Protein AF-Q7P3P1-F1 (afdb_monomer_lite)

Foldseek 3Di:
DPDVPPPPDDPQQWDDDPNDIDGPPVVPCDPPCPVVVVVVVVVLVVVQQVLQVVLCVVVVHDDDDLVVVLVVLVVVVDDADDDPPDDGDPSNVSNVSSVVSVVVVD

Secondary structure (DSSP, 8-state):
--SS---S---TT-EEETTEEE---GGGG--TTHHHHHHHHHHHHHHHHHHHHHHHHHHT-----HHHHHHHHHHTT-----STT----HHHHHHHHHHHHHHHH-

Organism: NCBI:txid209882

Sequence (106 aa):
MEKLLKLSEITTETIYIDGTKIEAYANKYSFVWKKSTLKYKERLEENILQLIDEFNKYFNKELDSIFDILSFLEELKIHKVYGRGKRESKEQLFLEKAQSYAERAK

Structure (mmCIF, N/CA/C/O backbone):
data_AF-Q7P3P1-F1
#
_entry.id   AF-Q7P3P1-F1
#
loop_
_atom_site.group_PDB
_atom_site.id
_atom_site.type_symbol
_atom_site.label_atom_id
_atom_site.label_alt_id
_atom_site.label_comp_id
_atom_site.label_asym_id
_atom_site.label_entity_id
_atom_site.label_seq_id
_atom_site.pdbx_PDB_ins_code
_atom_site.Cartn_x
_atom_site.Cartn_y
_atom_site.Cartn_z
_atom_site.occupancy
_atom_site.B_iso_or_equiv
_atom_site.auth_seq_id
_atom_site.auth_comp_id
_atom_site.auth_asym_id
_atom_site.auth_atom_id
_atom_site.pdbx_PDB_model_num
ATOM 1 N N . MET A 1 1 ? -1.155 -22.764 -55.517 1.00 43.22 1 MET A N 1
ATOM 2 C CA . MET A 1 1 ? -0.470 -23.469 -54.416 1.00 43.22 1 MET A CA 1
ATOM 3 C C . MET A 1 1 ? 0.883 -23.960 -54.899 1.00 43.22 1 MET A C 1
ATOM 5 O O . MET A 1 1 ? 1.071 -25.151 -55.022 1.00 43.22 1 MET A O 1
ATOM 9 N N . GLU A 1 2 ? 1.793 -23.050 -55.236 1.00 43.97 2 GLU A N 1
ATOM 10 C CA . GLU A 1 2 ? 3.238 -23.306 -55.307 1.00 43.97 2 GLU A CA 1
ATOM 11 C C . GLU A 1 2 ? 3.892 -21.986 -55.715 1.00 43.97 2 GLU A C 1
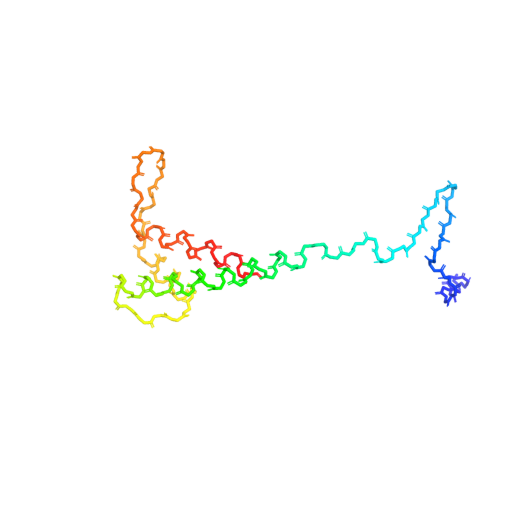ATOM 13 O O . GLU A 1 2 ? 3.387 -21.304 -56.599 1.00 43.97 2 GLU A O 1
ATOM 18 N N . LYS A 1 3 ? 4.982 -21.615 -55.043 1.00 43.03 3 LYS A N 1
ATOM 19 C CA . LYS A 1 3 ? 5.703 -20.323 -55.101 1.00 43.03 3 LYS A CA 1
ATOM 20 C C . LYS A 1 3 ? 5.284 -19.215 -54.125 1.00 43.03 3 LYS A C 1
ATOM 22 O O . LYS A 1 3 ? 5.751 -18.095 -54.269 1.00 43.03 3 LYS A O 1
ATOM 27 N N . LEU A 1 4 ? 4.563 -19.543 -53.050 1.00 40.91 4 LEU A N 1
ATOM 28 C CA . LEU A 1 4 ? 4.588 -18.749 -51.800 1.00 40.91 4 LEU A CA 1
ATOM 29 C C . LEU A 1 4 ? 5.422 -19.430 -50.694 1.00 40.91 4 LEU A C 1
ATOM 31 O O . LEU A 1 4 ? 5.242 -19.165 -49.514 1.00 40.91 4 LEU A O 1
ATOM 35 N N . LEU A 1 5 ? 6.345 -20.318 -51.081 1.00 38.31 5 LEU A N 1
ATOM 36 C CA . LEU A 1 5 ? 7.258 -21.051 -50.187 1.00 38.31 5 LEU A CA 1
ATOM 37 C C . LEU A 1 5 ? 8.735 -20.721 -50.472 1.00 38.31 5 LEU A C 1
ATOM 39 O O . LEU A 1 5 ? 9.613 -21.559 -50.319 1.00 38.31 5 LEU A O 1
ATOM 43 N N . LYS A 1 6 ? 9.018 -19.490 -50.909 1.00 42.72 6 LYS A N 1
ATOM 44 C CA . LYS A 1 6 ? 10.384 -18.943 -51.024 1.00 42.72 6 LYS A CA 1
ATOM 45 C C . LYS A 1 6 ? 10.588 -17.775 -50.050 1.00 42.72 6 LYS A C 1
ATOM 47 O O . LYS A 1 6 ? 11.207 -16.770 -50.362 1.00 42.72 6 LYS A O 1
ATOM 52 N N . LEU A 1 7 ? 9.996 -17.908 -48.865 1.00 43.88 7 LEU A N 1
ATOM 53 C CA . LEU A 1 7 ? 10.011 -16.934 -47.769 1.00 43.88 7 LEU A CA 1
ATOM 54 C C . LEU A 1 7 ? 11.170 -17.213 -46.793 1.00 43.88 7 LEU A C 1
ATOM 56 O O . LEU A 1 7 ? 11.024 -17.052 -45.588 1.00 43.88 7 LEU A O 1
ATOM 60 N N . SER A 1 8 ? 12.312 -17.679 -47.309 1.00 46.03 8 SER A N 1
ATOM 61 C CA . SER A 1 8 ? 13.476 -18.061 -46.498 1.00 46.03 8 SER A CA 1
ATOM 62 C C . SER A 1 8 ? 14.718 -17.194 -46.710 1.00 46.03 8 SER A C 1
ATOM 64 O O . SER A 1 8 ? 15.731 -17.478 -46.088 1.00 46.03 8 SER A O 1
ATOM 66 N N . GLU A 1 9 ? 14.679 -16.150 -47.548 1.00 48.56 9 GLU A N 1
ATOM 67 C CA . GLU A 1 9 ? 15.871 -15.321 -47.834 1.00 48.56 9 GLU A CA 1
ATOM 68 C C . GLU A 1 9 ? 15.554 -13.835 -48.085 1.00 48.56 9 GLU A C 1
ATOM 70 O O . GLU A 1 9 ? 16.225 -13.173 -48.872 1.00 48.56 9 GLU A O 1
ATOM 75 N N . ILE A 1 10 ? 14.528 -13.269 -47.441 1.00 49.91 10 ILE A N 1
ATOM 76 C CA . ILE A 1 10 ? 14.344 -11.810 -47.474 1.00 49.91 10 ILE A CA 1
ATOM 77 C C . ILE A 1 10 ? 15.046 -11.235 -46.246 1.00 49.91 10 ILE A C 1
ATOM 79 O O . ILE A 1 10 ? 14.515 -11.280 -45.137 1.00 49.91 10 ILE A O 1
ATOM 83 N N . THR A 1 11 ? 16.256 -10.715 -46.437 1.00 53.16 11 THR A N 1
ATOM 84 C CA . THR A 1 11 ? 16.929 -9.867 -45.453 1.00 53.16 11 THR A CA 1
ATOM 85 C C . THR A 1 11 ? 16.055 -8.640 -45.190 1.00 53.16 11 THR A C 1
ATOM 87 O O . THR A 1 11 ? 15.828 -7.801 -46.057 1.00 53.16 11 THR A O 1
ATOM 90 N N . THR A 1 12 ? 15.523 -8.536 -43.974 1.00 53.41 12 THR A N 1
ATOM 91 C CA . THR A 1 12 ? 14.583 -7.487 -43.546 1.00 53.41 12 THR A CA 1
ATOM 92 C C . THR A 1 12 ? 15.242 -6.119 -43.325 1.00 53.41 12 THR A C 1
ATOM 94 O O . THR A 1 12 ? 14.645 -5.247 -42.707 1.00 53.41 12 THR A O 1
ATOM 97 N N . GLU A 1 13 ? 16.470 -5.893 -43.793 1.00 56.75 13 GLU A N 1
ATOM 98 C CA . GLU A 1 13 ? 17.219 -4.668 -43.485 1.00 56.75 13 GLU A CA 1
ATOM 99 C C . GLU A 1 13 ? 16.569 -3.416 -44.088 1.00 56.75 13 GLU A C 1
ATOM 101 O O . GLU A 1 13 ? 16.530 -2.375 -43.434 1.00 56.75 13 GLU A O 1
ATOM 106 N N . THR A 1 14 ? 15.972 -3.494 -45.281 1.00 56.44 14 THR A N 1
ATOM 107 C CA . THR A 1 14 ? 15.127 -2.426 -45.844 1.00 56.44 14 THR A CA 1
ATOM 108 C C . THR A 1 14 ? 14.254 -2.983 -46.969 1.00 56.44 14 THR A C 1
ATOM 110 O O . THR A 1 14 ? 14.767 -3.531 -47.940 1.00 56.44 14 THR A O 1
ATOM 113 N N . ILE A 1 15 ? 12.938 -2.801 -46.873 1.00 66.38 15 ILE A N 1
ATOM 114 C CA . ILE A 1 15 ? 11.972 -3.133 -47.926 1.00 66.38 15 ILE A CA 1
ATOM 115 C C . ILE A 1 15 ? 11.372 -1.824 -48.447 1.00 66.38 15 ILE A C 1
ATOM 117 O O . ILE A 1 15 ? 10.993 -0.958 -47.663 1.00 66.38 15 ILE A O 1
ATOM 121 N N . TYR A 1 16 ? 11.272 -1.676 -49.767 1.00 66.25 16 TYR A N 1
ATOM 122 C CA . TYR A 1 16 ? 10.576 -0.553 -50.395 1.00 66.25 16 TYR A CA 1
ATOM 123 C C . TYR A 1 16 ? 9.276 -1.047 -51.029 1.00 66.25 16 TYR A C 1
ATOM 125 O O . TYR A 1 16 ? 9.306 -1.941 -51.874 1.00 66.25 16 TYR A O 1
ATOM 133 N N . ILE A 1 17 ? 8.143 -0.465 -50.633 1.00 68.06 17 ILE A N 1
ATOM 134 C CA . ILE A 1 17 ? 6.826 -0.733 -51.228 1.00 68.06 17 ILE A CA 1
ATOM 135 C C . ILE A 1 17 ? 6.238 0.612 -51.647 1.00 68.06 17 ILE A C 1
ATOM 137 O O . ILE A 1 17 ? 6.120 1.507 -50.816 1.00 68.06 17 ILE A O 1
ATOM 141 N N . ASP A 1 18 ? 5.913 0.761 -52.933 1.00 66.81 18 ASP A N 1
ATOM 142 C CA . ASP A 1 18 ? 5.278 1.964 -53.500 1.00 66.81 18 ASP A CA 1
ATOM 143 C C . ASP A 1 18 ? 5.990 3.285 -53.122 1.00 66.81 18 ASP A C 1
ATOM 145 O O . ASP A 1 18 ? 5.405 4.226 -52.595 1.00 66.81 18 ASP A O 1
ATOM 149 N N . GLY A 1 19 ? 7.321 3.315 -53.274 1.00 68.50 19 GLY A N 1
ATOM 150 C CA . GLY A 1 19 ? 8.155 4.473 -52.916 1.00 68.50 19 GLY A CA 1
ATOM 151 C C . GLY A 1 19 ? 8.345 4.710 -51.409 1.00 68.50 19 GLY A C 1
ATOM 152 O O . GLY A 1 19 ? 9.134 5.572 -51.023 1.00 68.50 19 GLY A O 1
ATOM 153 N N . THR A 1 20 ? 7.694 3.925 -50.547 1.00 62.06 20 THR A N 1
ATOM 154 C CA . THR A 1 20 ? 7.809 4.024 -49.088 1.00 62.06 20 THR A CA 1
ATOM 155 C C . THR A 1 20 ? 8.900 3.094 -48.566 1.00 62.06 20 THR A C 1
ATOM 157 O O . THR A 1 20 ? 8.868 1.883 -48.792 1.00 62.06 20 THR A O 1
ATOM 160 N N . LYS A 1 21 ? 9.870 3.662 -47.840 1.00 71.56 21 LYS A N 1
ATOM 161 C CA . LYS A 1 21 ? 10.957 2.920 -47.190 1.00 71.56 21 LYS A CA 1
ATOM 162 C C . LYS A 1 21 ? 10.479 2.328 -4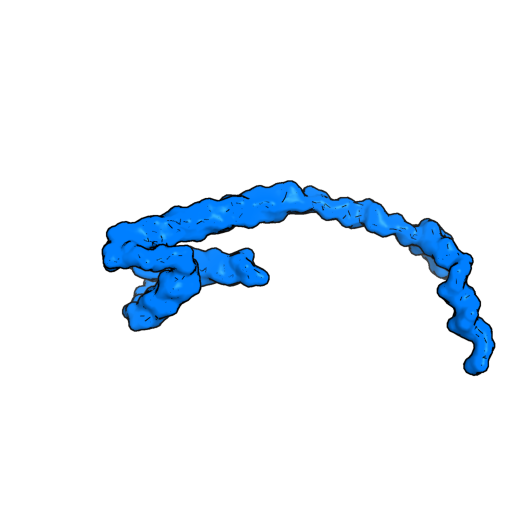5.861 1.00 71.56 21 LYS A C 1
ATOM 164 O O . LYS A 1 21 ? 10.169 3.069 -44.931 1.00 71.56 21 LYS A O 1
ATOM 169 N N . ILE A 1 22 ? 10.475 1.004 -45.753 1.00 61.16 22 ILE A N 1
ATOM 170 C CA . ILE A 1 22 ? 10.205 0.257 -44.522 1.00 61.16 22 ILE A CA 1
ATOM 171 C C . ILE A 1 22 ? 11.520 -0.394 -44.076 1.00 61.16 22 ILE A C 1
ATOM 173 O O . ILE A 1 22 ? 11.932 -1.429 -44.592 1.00 61.16 22 ILE A O 1
ATOM 177 N N . GLU A 1 23 ? 12.211 0.237 -43.129 1.00 59.03 23 GLU A N 1
ATOM 178 C CA . GLU A 1 23 ? 13.417 -0.316 -42.497 1.00 59.03 23 GLU A CA 1
ATOM 179 C C . GLU A 1 23 ? 13.026 -1.148 -41.268 1.00 59.03 23 GLU A C 1
ATOM 181 O O . GLU A 1 23 ? 12.381 -0.618 -40.355 1.00 59.03 23 GLU A O 1
ATOM 186 N N . ALA A 1 24 ? 13.451 -2.415 -41.176 1.00 58.97 24 ALA A N 1
ATOM 187 C CA . ALA A 1 24 ? 13.336 -3.176 -39.930 1.00 58.97 24 ALA A CA 1
ATOM 188 C C . ALA A 1 24 ? 14.516 -2.850 -39.003 1.00 58.97 24 ALA A C 1
ATOM 190 O O . ALA A 1 24 ? 15.379 -3.680 -38.723 1.00 58.97 24 ALA A O 1
ATOM 191 N N . TYR A 1 25 ? 14.565 -1.620 -38.493 1.00 55.75 25 TYR A N 1
ATOM 192 C CA . TYR A 1 25 ? 15.453 -1.310 -37.376 1.00 55.75 25 TYR A CA 1
ATOM 193 C C . TYR A 1 25 ? 14.824 -1.885 -36.095 1.00 55.75 25 TYR A C 1
ATOM 195 O O . TYR A 1 25 ? 14.053 -1.220 -35.411 1.00 55.75 25 TYR A O 1
ATOM 203 N N . ALA A 1 26 ? 15.125 -3.142 -35.754 1.00 55.12 26 ALA A N 1
ATOM 204 C CA . ALA A 1 26 ? 14.638 -3.771 -34.515 1.00 55.12 26 ALA A CA 1
ATOM 205 C C . ALA A 1 26 ? 15.172 -3.077 -33.239 1.00 55.12 26 ALA A C 1
ATOM 207 O O . ALA A 1 26 ? 14.604 -3.213 -32.160 1.00 55.12 26 ALA A O 1
ATOM 208 N N . ASN A 1 27 ? 16.213 -2.249 -33.379 1.00 57.06 27 ASN A N 1
ATOM 209 C CA . ASN A 1 27 ? 16.746 -1.373 -32.335 1.00 57.06 27 ASN A CA 1
ATOM 210 C C . ASN A 1 27 ? 15.986 -0.028 -32.212 1.00 57.06 27 ASN A C 1
ATOM 212 O O . ASN A 1 27 ? 16.392 0.830 -31.428 1.00 57.06 27 ASN A O 1
ATOM 216 N N . LYS A 1 28 ? 14.892 0.194 -32.970 1.00 53.25 28 LYS A N 1
ATOM 217 C CA . LYS A 1 28 ? 14.125 1.465 -32.994 1.00 53.25 28 LYS A CA 1
ATOM 218 C C . LYS A 1 28 ? 13.299 1.721 -31.735 1.00 53.25 28 LYS A C 1
ATOM 220 O O . LYS A 1 28 ? 12.765 2.812 -31.568 1.00 53.25 28 LYS A O 1
ATOM 225 N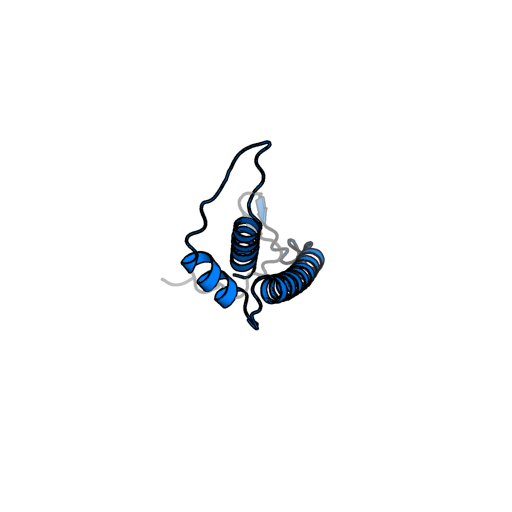 N . TYR A 1 29 ? 13.244 0.749 -30.834 1.00 57.44 29 TYR A N 1
ATOM 226 C CA . TYR A 1 29 ? 12.618 0.880 -29.526 1.00 57.44 29 TYR A CA 1
ATOM 227 C C . TYR A 1 29 ? 13.553 0.298 -28.467 1.00 57.44 29 TYR A C 1
ATOM 229 O O . TYR A 1 29 ? 13.258 -0.714 -27.834 1.00 57.44 29 TYR A O 1
AT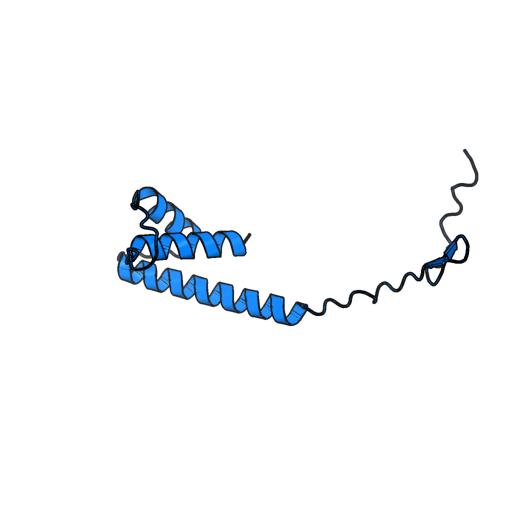OM 237 N N . SER A 1 30 ? 14.719 0.922 -28.278 1.00 62.19 30 SER A N 1
ATOM 238 C CA . SER A 1 30 ? 15.483 0.706 -27.050 1.00 62.19 30 SER A CA 1
ATOM 239 C C . SER A 1 30 ? 14.546 0.980 -25.868 1.00 62.19 30 SER A C 1
ATOM 241 O O . SER A 1 30 ? 13.807 1.962 -25.870 1.00 62.19 30 SER A O 1
ATOM 243 N N . PHE A 1 31 ? 14.478 0.072 -24.892 1.00 66.62 31 PHE A N 1
ATOM 244 C CA . PHE A 1 31 ? 13.549 0.181 -23.762 1.00 66.62 31 PHE A CA 1
ATOM 245 C C . PHE A 1 31 ? 14.015 1.315 -22.828 1.00 66.62 31 PHE A C 1
ATOM 247 O O . PHE A 1 31 ? 14.647 1.082 -21.795 1.00 66.62 31 PHE A O 1
ATOM 254 N N . VAL A 1 32 ? 13.738 2.562 -23.228 1.00 75.31 32 VAL A N 1
ATOM 255 C CA . VAL A 1 32 ? 14.238 3.806 -22.611 1.00 75.31 32 VAL A CA 1
ATOM 256 C C . VAL A 1 32 ? 13.853 3.895 -21.132 1.00 75.31 32 VAL A C 1
ATOM 258 O O . VAL A 1 32 ? 14.572 4.472 -20.320 1.00 75.31 32 VAL A O 1
ATOM 261 N N . TRP A 1 33 ? 12.753 3.249 -20.751 1.00 78.38 33 TRP A N 1
ATOM 262 C CA . TRP A 1 33 ? 12.181 3.335 -19.414 1.00 78.38 33 TRP A CA 1
ATOM 263 C C . TRP A 1 33 ? 12.619 2.210 -18.474 1.00 78.38 33 TRP A C 1
ATOM 265 O O . TRP A 1 33 ? 12.184 2.209 -17.328 1.00 78.38 33 TRP A O 1
ATOM 275 N N . LYS A 1 34 ? 13.523 1.301 -18.888 1.00 85.81 34 LYS A N 1
ATOM 276 C CA . LYS A 1 34 ? 13.913 0.116 -18.084 1.00 85.81 34 LYS A CA 1
ATOM 277 C C . LYS A 1 34 ? 14.283 0.486 -16.660 1.00 85.81 34 LYS A C 1
ATOM 279 O O . LYS A 1 34 ? 13.762 -0.069 -15.699 1.00 85.81 34 LYS A O 1
ATOM 284 N N . LYS A 1 35 ? 15.189 1.454 -16.551 1.00 87.38 35 LYS A N 1
ATOM 285 C CA . LYS A 1 35 ? 15.727 1.921 -15.277 1.00 87.38 35 LYS A CA 1
ATOM 286 C C . LYS A 1 35 ? 14.636 2.540 -14.407 1.00 87.38 35 LYS A C 1
ATOM 288 O O . LYS A 1 35 ? 14.594 2.287 -13.209 1.00 87.38 35 LYS A O 1
ATOM 293 N N . SER A 1 36 ? 13.753 3.327 -15.012 1.00 88.94 36 SER A N 1
ATOM 294 C CA . SER A 1 36 ? 12.646 3.972 -14.308 1.00 88.94 36 SER A CA 1
ATOM 295 C C . SER A 1 36 ? 11.614 2.953 -13.823 1.00 88.94 36 SER A C 1
ATOM 297 O O . SER A 1 36 ? 11.178 3.053 -12.682 1.00 88.94 36 SER A O 1
ATOM 299 N N . THR A 1 37 ? 11.276 1.948 -14.636 1.00 89.31 37 THR A N 1
ATOM 300 C CA . THR A 1 37 ? 10.350 0.867 -14.263 1.00 89.31 37 THR A CA 1
ATOM 301 C C . THR A 1 37 ? 10.909 0.006 -13.130 1.00 89.31 37 THR A C 1
ATOM 303 O O . THR A 1 37 ? 10.183 -0.291 -12.187 1.00 89.31 37 THR A O 1
ATOM 306 N N . LEU A 1 38 ? 12.202 -0.339 -13.167 1.00 91.69 38 LEU A N 1
ATOM 307 C CA . LEU A 1 38 ? 12.859 -1.075 -12.078 1.00 91.69 38 LEU A CA 1
ATOM 308 C C . LEU A 1 38 ? 12.845 -0.276 -10.771 1.00 91.69 38 LEU A C 1
ATOM 310 O O . LEU A 1 38 ? 12.364 -0.768 -9.758 1.00 91.69 38 LEU A O 1
ATOM 314 N N . LYS A 1 39 ? 13.261 0.993 -10.823 1.00 94.00 39 LYS A N 1
ATOM 315 C CA . LYS A 1 39 ? 13.246 1.884 -9.656 1.00 94.00 39 LYS A CA 1
ATOM 316 C C . LYS A 1 39 ? 11.837 2.0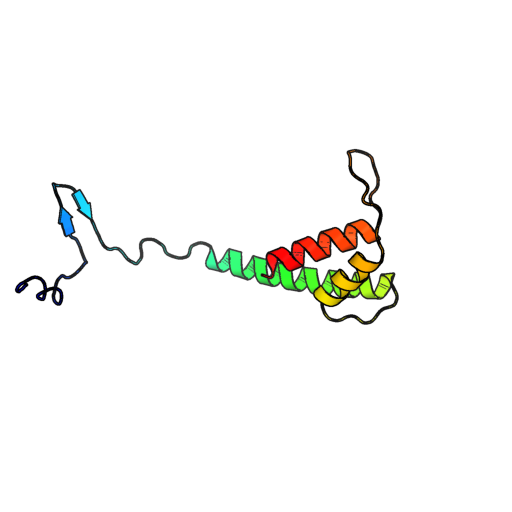87 -9.092 1.00 94.00 39 LYS A C 1
ATOM 318 O O . LYS A 1 39 ? 11.665 2.262 -7.890 1.00 94.00 39 LYS A O 1
ATOM 323 N N . TYR A 1 40 ? 10.827 2.129 -9.958 1.00 93.00 40 TYR A N 1
ATOM 324 C CA . TYR A 1 40 ? 9.433 2.201 -9.534 1.00 93.00 40 TYR A CA 1
ATOM 325 C C . TYR A 1 40 ? 9.010 0.931 -8.792 1.00 93.00 40 TYR A C 1
ATOM 327 O O . TYR A 1 40 ? 8.393 1.039 -7.737 1.00 93.00 40 TYR A O 1
ATOM 335 N N . LYS A 1 41 ? 9.379 -0.247 -9.309 1.00 93.00 41 LYS A N 1
ATOM 336 C CA . LYS A 1 41 ? 9.086 -1.534 -8.676 1.00 93.00 41 LYS A CA 1
ATOM 337 C C . LYS A 1 41 ? 9.746 -1.660 -7.299 1.00 93.00 41 LYS A C 1
ATOM 339 O O . LYS A 1 41 ? 9.047 -1.962 -6.343 1.00 93.00 41 LYS A O 1
ATOM 344 N N . GLU A 1 42 ? 11.034 -1.340 -7.182 1.00 95.44 42 GLU A N 1
ATOM 345 C CA . GLU A 1 42 ? 11.759 -1.342 -5.896 1.00 95.44 42 GLU A CA 1
ATOM 346 C C . GLU A 1 42 ? 11.058 -0.450 -4.859 1.00 95.44 42 GLU A C 1
ATOM 348 O O . GLU A 1 42 ? 10.760 -0.872 -3.746 1.00 95.44 42 GLU A O 1
ATOM 353 N N . ARG A 1 43 ? 10.690 0.774 -5.257 1.00 95.75 43 ARG A N 1
ATOM 354 C CA . ARG A 1 43 ? 9.942 1.695 -4.387 1.00 95.75 43 ARG A CA 1
ATOM 355 C C . ARG A 1 43 ? 8.555 1.175 -4.024 1.00 95.75 43 ARG A C 1
ATOM 357 O O . ARG A 1 43 ? 8.069 1.456 -2.935 1.00 95.75 43 ARG A O 1
ATOM 364 N N . LEU A 1 44 ? 7.872 0.497 -4.944 1.00 95.12 44 LEU A N 1
ATOM 365 C CA . LEU A 1 44 ? 6.566 -0.097 -4.669 1.00 95.12 44 LEU A CA 1
ATOM 366 C C . LEU A 1 44 ? 6.694 -1.191 -3.602 1.00 95.12 44 LEU A C 1
ATOM 368 O O . LEU A 1 44 ? 5.902 -1.197 -2.667 1.00 95.12 44 LEU A O 1
ATOM 372 N N . GLU A 1 45 ? 7.708 -2.050 -3.703 1.00 95.12 45 GLU A N 1
ATOM 373 C CA . GLU A 1 45 ? 7.997 -3.099 -2.717 1.00 95.12 45 GLU A CA 1
ATOM 374 C C . GLU A 1 45 ? 8.309 -2.505 -1.332 1.00 95.12 45 GLU A C 1
ATOM 376 O O . GLU A 1 45 ? 7.697 -2.909 -0.343 1.00 95.12 45 GLU A O 1
ATOM 381 N N . GLU A 1 46 ? 9.163 -1.478 -1.253 1.00 96.69 46 GLU A N 1
ATOM 382 C CA . GLU A 1 46 ? 9.445 -0.758 0.002 1.00 96.69 46 GLU A CA 1
ATOM 383 C C . GLU A 1 46 ? 8.172 -0.171 0.633 1.00 96.69 46 GLU A C 1
ATOM 385 O O . GLU A 1 46 ? 7.933 -0.316 1.834 1.00 96.69 46 GLU A O 1
ATOM 390 N N . ASN A 1 47 ? 7.322 0.459 -0.181 1.00 96.25 47 ASN A N 1
ATOM 391 C CA . ASN A 1 47 ? 6.064 1.045 0.280 1.00 96.25 47 ASN A CA 1
ATOM 392 C C . ASN A 1 47 ? 5.061 -0.014 0.767 1.00 96.25 47 ASN A C 1
ATOM 394 O O . ASN A 1 47 ? 4.284 0.262 1.682 1.00 96.25 47 ASN A O 1
ATOM 398 N N . ILE A 1 48 ? 5.053 -1.205 0.160 1.00 95.75 48 ILE A N 1
ATOM 399 C CA . ILE A 1 48 ? 4.219 -2.332 0.595 1.00 95.75 48 ILE A CA 1
ATOM 400 C C . ILE A 1 48 ? 4.678 -2.821 1.970 1.00 95.75 48 ILE A C 1
ATOM 402 O O . ILE A 1 48 ? 3.847 -2.962 2.864 1.00 95.75 48 ILE A O 1
ATOM 406 N N . LEU A 1 49 ? 5.985 -3.011 2.170 1.00 96.12 49 LEU A N 1
ATOM 407 C CA . LEU A 1 49 ? 6.539 -3.436 3.460 1.00 96.12 49 LEU A CA 1
ATOM 408 C C . LEU A 1 49 ? 6.240 -2.424 4.573 1.00 96.12 49 LEU A C 1
ATOM 410 O O . LEU A 1 49 ? 5.836 -2.809 5.668 1.00 96.12 49 LEU A O 1
ATOM 414 N N . GLN A 1 50 ? 6.372 -1.127 4.281 1.00 96.81 50 GLN A N 1
ATOM 415 C CA . GLN A 1 50 ? 6.000 -0.068 5.223 1.00 96.81 50 GLN A CA 1
ATOM 416 C C . GLN A 1 50 ? 4.509 -0.103 5.570 1.00 96.81 50 GLN A C 1
ATOM 418 O O . GLN A 1 50 ? 4.151 0.024 6.737 1.00 96.81 50 GLN A O 1
ATOM 423 N N . LEU A 1 51 ? 3.636 -0.303 4.576 1.00 96.25 51 LEU A N 1
ATOM 424 C CA . LEU A 1 51 ? 2.196 -0.409 4.807 1.00 96.25 51 LEU A CA 1
ATOM 425 C C . LEU A 1 51 ? 1.859 -1.597 5.715 1.00 96.25 51 LEU A C 1
ATOM 427 O O . LEU A 1 51 ? 1.026 -1.449 6.607 1.00 96.25 51 LEU A O 1
ATOM 431 N N . ILE A 1 52 ? 2.504 -2.745 5.493 1.00 96.12 52 ILE A N 1
ATOM 432 C CA . ILE A 1 52 ? 2.327 -3.955 6.303 1.00 96.12 52 ILE A CA 1
ATOM 433 C C . ILE A 1 52 ? 2.734 -3.691 7.758 1.00 96.12 52 ILE A C 1
ATOM 435 O O . ILE A 1 52 ? 1.948 -3.950 8.667 1.00 96.12 52 ILE A O 1
ATOM 439 N N . ASP A 1 53 ? 3.913 -3.110 7.986 1.00 96.62 53 ASP A N 1
ATOM 440 C CA . ASP A 1 53 ? 4.397 -2.771 9.330 1.00 96.62 53 ASP A CA 1
ATOM 441 C C . ASP A 1 53 ? 3.480 -1.756 10.042 1.00 96.62 53 ASP A C 1
ATOM 443 O O . ASP A 1 53 ? 3.088 -1.957 11.195 1.00 96.62 53 ASP A O 1
ATOM 447 N N . GLU A 1 54 ? 3.067 -0.689 9.350 1.00 96.50 54 GLU A N 1
ATOM 448 C CA . GLU A 1 54 ? 2.128 0.304 9.888 1.00 96.50 54 GLU A CA 1
ATOM 449 C C . GLU A 1 54 ? 0.767 -0.308 10.240 1.00 96.50 54 GLU A C 1
ATOM 451 O O . GLU A 1 54 ? 0.180 0.027 11.275 1.00 96.50 54 GLU A O 1
ATOM 456 N N . PHE A 1 55 ? 0.259 -1.191 9.380 1.00 96.38 55 PHE A N 1
ATOM 457 C CA . PHE A 1 55 ? -1.002 -1.892 9.583 1.00 96.38 55 PHE A CA 1
ATOM 458 C C . PHE A 1 55 ? -0.920 -2.820 10.799 1.00 96.38 55 PHE A C 1
ATOM 460 O O . PHE A 1 55 ? -1.765 -2.736 11.694 1.00 96.38 55 PHE A O 1
ATOM 467 N N . ASN A 1 56 ? 0.120 -3.653 10.863 1.00 96.19 56 ASN A N 1
ATOM 468 C CA . ASN A 1 56 ? 0.353 -4.601 11.948 1.00 96.19 56 ASN A CA 1
ATOM 469 C C . ASN A 1 56 ? 0.446 -3.890 13.299 1.00 96.19 56 ASN A C 1
ATOM 471 O O . ASN A 1 56 ? -0.212 -4.297 14.257 1.00 96.19 56 ASN A O 1
ATOM 475 N N . LYS A 1 57 ? 1.154 -2.756 13.356 1.00 96.25 57 LYS A N 1
ATOM 476 C CA . LYS A 1 57 ? 1.217 -1.903 14.552 1.00 96.25 57 LYS A CA 1
ATOM 477 C C . LYS A 1 57 ? -0.135 -1.303 14.933 1.00 96.25 57 LYS A C 1
ATOM 479 O O . LYS A 1 57 ? -0.434 -1.191 16.117 1.00 96.25 57 LYS A O 1
ATOM 484 N N . TYR A 1 58 ? -0.942 -0.882 13.959 1.00 95.62 58 TYR A N 1
ATOM 485 C CA . TYR A 1 58 ? -2.224 -0.225 14.230 1.00 95.62 58 TYR A CA 1
ATOM 486 C C . TYR A 1 58 ? -3.312 -1.203 14.686 1.00 95.62 58 TYR A C 1
ATOM 488 O O . TYR A 1 58 ? -4.065 -0.889 15.604 1.00 95.62 58 TYR A O 1
ATOM 496 N N . PHE A 1 59 ? -3.386 -2.384 14.070 1.00 93.81 59 PHE A N 1
ATOM 497 C CA . PHE A 1 59 ? -4.398 -3.400 14.379 1.00 93.81 59 PHE A CA 1
ATOM 498 C C . PHE A 1 59 ? -3.916 -4.478 15.359 1.00 93.81 59 PHE A C 1
ATOM 500 O O . PHE A 1 59 ? -4.704 -5.352 15.722 1.00 93.81 59 PHE A O 1
ATOM 507 N N . ASN A 1 60 ? -2.654 -4.413 15.798 1.00 94.75 60 ASN A N 1
ATOM 508 C CA . ASN A 1 60 ? -1.99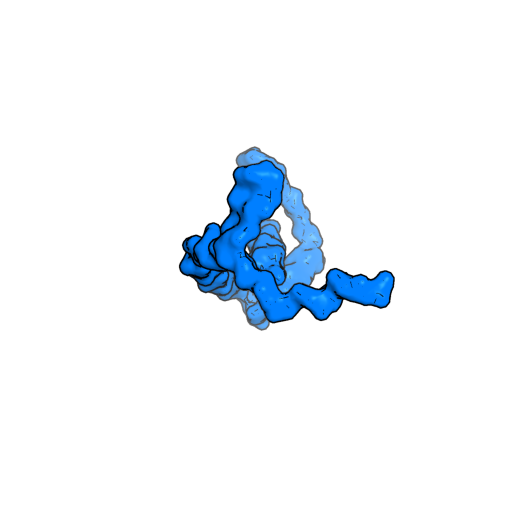0 -5.428 16.618 1.00 94.75 60 ASN A CA 1
ATOM 509 C C . ASN A 1 60 ? -2.105 -6.828 15.988 1.00 94.75 60 ASN A C 1
ATOM 511 O O . ASN A 1 60 ? -2.680 -7.760 16.558 1.00 94.75 60 ASN A O 1
ATOM 515 N N . LYS A 1 61 ? -1.617 -6.925 14.750 1.00 93.44 61 LYS A N 1
ATOM 516 C CA . LYS A 1 61 ? -1.631 -8.126 13.907 1.00 93.44 61 LYS A CA 1
ATOM 517 C C . LYS A 1 61 ? -0.220 -8.444 13.421 1.00 93.44 61 LYS A C 1
ATOM 519 O O . LYS A 1 61 ? 0.668 -7.606 13.506 1.00 93.44 61 LYS A O 1
ATOM 524 N N . GLU A 1 62 ? -0.049 -9.649 12.895 1.00 93.56 62 GLU A N 1
ATOM 525 C CA . GLU A 1 62 ? 1.194 -10.135 12.292 1.00 93.56 62 GLU A CA 1
ATOM 526 C C . GLU A 1 62 ? 0.860 -10.723 10.915 1.00 93.56 62 GLU A C 1
ATOM 528 O O . GLU A 1 62 ? 0.859 -11.934 10.716 1.00 93.56 62 GLU A O 1
ATOM 533 N N . LEU A 1 63 ? 0.430 -9.859 9.991 1.00 92.31 63 LEU A N 1
ATOM 534 C CA . LEU A 1 63 ? 0.195 -10.233 8.596 1.00 92.31 63 LEU A CA 1
ATOM 535 C C . LEU A 1 63 ? 1.440 -9.925 7.769 1.00 92.31 63 LEU A C 1
ATOM 537 O O . LEU A 1 63 ? 2.017 -8.853 7.921 1.00 92.31 63 LEU A O 1
ATOM 541 N N . ASP A 1 64 ? 1.797 -10.820 6.853 1.00 90.44 64 ASP A N 1
ATOM 542 C CA . ASP A 1 64 ? 2.988 -10.663 6.004 1.00 90.44 64 ASP A CA 1
ATOM 543 C C . ASP A 1 64 ? 2.646 -10.332 4.544 1.00 90.44 64 ASP A C 1
ATOM 545 O O . ASP A 1 64 ? 3.517 -9.968 3.753 1.00 90.44 64 ASP A O 1
ATOM 549 N N . SER A 1 65 ? 1.371 -10.446 4.166 1.00 91.31 65 SER A N 1
ATOM 550 C CA . SER A 1 65 ? 0.902 -10.246 2.798 1.00 91.31 65 SER A CA 1
ATOM 551 C C . SER A 1 65 ? -0.087 -9.094 2.704 1.00 91.31 65 SER A C 1
ATOM 553 O O . SER A 1 65 ? -1.019 -8.961 3.499 1.00 91.31 65 SER A O 1
ATOM 555 N N . ILE A 1 66 ? 0.058 -8.293 1.648 1.00 92.56 66 ILE A N 1
ATOM 556 C CA . ILE A 1 66 ? -0.887 -7.216 1.348 1.00 92.56 66 ILE A CA 1
ATOM 557 C C . ILE A 1 66 ? -2.289 -7.743 1.014 1.00 92.56 66 ILE A C 1
ATOM 559 O O . ILE A 1 66 ? -3.278 -7.052 1.247 1.00 92.56 66 ILE A O 1
ATOM 563 N N . PHE A 1 67 ? -2.387 -8.972 0.500 1.00 91.69 67 PHE A N 1
ATOM 564 C CA . PHE A 1 67 ? -3.669 -9.606 0.192 1.00 91.69 67 PHE A CA 1
ATOM 565 C C . PHE A 1 67 ? -4.431 -9.996 1.465 1.00 91.69 67 PHE A C 1
ATOM 567 O O . PHE A 1 67 ? -5.647 -9.822 1.516 1.00 91.69 67 PHE A O 1
ATOM 574 N N . ASP A 1 68 ? -3.724 -10.425 2.513 1.00 92.31 68 ASP A N 1
ATOM 575 C CA . ASP A 1 68 ? -4.338 -10.744 3.808 1.00 92.31 68 ASP A CA 1
ATOM 576 C C . ASP A 1 68 ? -4.869 -9.470 4.478 1.00 92.31 68 ASP A C 1
ATOM 578 O O . ASP A 1 68 ? -5.988 -9.441 4.995 1.00 92.31 68 ASP A O 1
ATOM 582 N N . ILE A 1 69 ? -4.092 -8.382 4.396 1.00 93.00 69 ILE A N 1
ATOM 583 C CA . ILE A 1 69 ? -4.504 -7.048 4.853 1.00 93.00 69 ILE A CA 1
ATOM 584 C C . ILE A 1 69 ? -5.769 -6.589 4.119 1.00 93.00 69 ILE A C 1
ATOM 586 O O . ILE A 1 69 ? -6.696 -6.079 4.750 1.00 93.00 69 ILE A O 1
ATOM 590 N N . LEU A 1 70 ? -5.825 -6.775 2.797 1.00 93.00 70 LEU A N 1
ATOM 591 C CA . LEU A 1 70 ? -6.999 -6.428 1.998 1.00 93.00 70 LEU A CA 1
ATOM 592 C C . LEU A 1 70 ? -8.240 -7.203 2.426 1.00 93.00 70 LEU A C 1
ATOM 594 O O . LEU A 1 70 ? -9.271 -6.580 2.672 1.00 93.00 70 LEU A O 1
ATOM 598 N N . SER A 1 71 ? -8.128 -8.525 2.572 1.00 92.25 71 SER A N 1
ATOM 599 C CA . SER A 1 71 ? -9.245 -9.367 3.012 1.00 92.25 71 SER A CA 1
ATOM 600 C C . SER A 1 71 ? -9.789 -8.897 4.363 1.00 92.25 71 SER A C 1
ATOM 602 O O . SER A 1 71 ? -10.994 -8.715 4.524 1.00 92.25 71 SER A O 1
ATOM 604 N N . PHE A 1 72 ? -8.898 -8.606 5.315 1.00 92.75 72 PHE A N 1
ATOM 605 C CA . PHE A 1 72 ? -9.287 -8.098 6.629 1.00 92.75 72 PHE A CA 1
ATOM 606 C C . PHE A 1 72 ? -10.006 -6.741 6.553 1.00 92.75 72 PHE A C 1
ATOM 608 O O . PHE A 1 72 ? -11.024 -6.527 7.211 1.00 92.75 72 PHE A O 1
ATOM 615 N N . LEU A 1 73 ? -9.490 -5.803 5.754 1.00 91.31 73 LEU A N 1
ATOM 616 C CA . LEU A 1 73 ? -10.076 -4.465 5.627 1.00 91.31 73 LEU A CA 1
ATOM 617 C C . LEU A 1 73 ? -11.432 -4.484 4.908 1.00 91.31 73 LEU A C 1
ATOM 619 O O . LEU A 1 73 ? -12.304 -3.673 5.229 1.00 91.31 73 LEU A O 1
ATOM 623 N N . GLU A 1 74 ? -11.631 -5.399 3.960 1.00 89.62 74 GLU A N 1
ATOM 624 C CA . GLU A 1 74 ? -12.914 -5.580 3.274 1.00 89.62 74 GLU A CA 1
ATOM 625 C C . GLU A 1 74 ? -13.996 -6.133 4.215 1.00 89.62 74 GLU A C 1
ATOM 627 O O . GLU A 1 74 ? -15.145 -5.680 4.173 1.00 89.62 74 GLU A O 1
ATOM 632 N N . GLU A 1 75 ? -13.629 -7.029 5.135 1.00 91.44 75 GLU A N 1
ATOM 633 C CA . GLU A 1 75 ? -14.540 -7.562 6.157 1.00 91.44 75 GLU A CA 1
ATOM 634 C C . GLU A 1 75 ? -15.024 -6.497 7.152 1.00 91.44 75 GLU A C 1
ATOM 636 O O . GLU A 1 75 ? -16.160 -6.565 7.629 1.00 91.44 75 GLU A O 1
ATOM 641 N N . LEU A 1 76 ? -14.209 -5.471 7.424 1.00 86.81 76 LEU A N 1
ATOM 642 C CA . LEU A 1 76 ? -14.543 -4.392 8.361 1.00 86.81 76 LEU A CA 1
ATOM 643 C C . LEU A 1 76 ? -15.675 -3.465 7.883 1.00 86.81 76 LEU A C 1
ATOM 645 O O . LEU A 1 76 ? -16.129 -2.627 8.663 1.00 86.81 76 LEU A O 1
ATOM 649 N N . LYS A 1 77 ? -16.149 -3.595 6.632 1.00 83.88 77 LYS A N 1
ATOM 650 C CA . LYS A 1 77 ? -17.252 -2.792 6.056 1.00 83.88 77 LYS A CA 1
ATOM 651 C C . LYS A 1 77 ? -17.105 -1.285 6.329 1.00 83.88 77 LYS A C 1
ATOM 653 O O . LYS A 1 77 ? -18.052 -0.613 6.742 1.00 83.88 77 LYS A O 1
ATOM 658 N N . ILE A 1 78 ? -15.905 -0.754 6.097 1.00 86.75 78 ILE A N 1
ATOM 659 C CA . ILE A 1 78 ? -15.557 0.645 6.376 1.00 86.75 78 ILE A CA 1
ATOM 660 C C . ILE A 1 78 ? -16.445 1.592 5.553 1.00 86.75 78 ILE A C 1
ATOM 662 O O . ILE A 1 78 ? -16.535 1.480 4.328 1.00 86.75 78 ILE A O 1
ATOM 666 N N . HIS A 1 79 ? -17.086 2.557 6.219 1.00 85.44 79 HIS A N 1
ATOM 667 C CA . HIS A 1 79 ? -17.864 3.590 5.539 1.00 85.44 79 HIS A CA 1
ATOM 668 C C . HIS A 1 79 ? -16.928 4.615 4.889 1.00 85.44 79 HIS A C 1
ATOM 670 O O . HIS A 1 79 ? -16.261 5.380 5.585 1.00 85.44 79 HIS A O 1
ATOM 676 N N . LYS A 1 80 ? -16.879 4.631 3.554 1.00 87.94 80 LYS A N 1
ATOM 677 C CA . LYS A 1 80 ? -15.975 5.506 2.801 1.00 87.94 80 LYS A CA 1
ATOM 678 C C . LYS A 1 80 ? -16.486 6.948 2.785 1.00 87.94 80 LYS A C 1
ATOM 680 O O . LYS A 1 80 ? -17.606 7.223 2.351 1.00 87.94 80 LYS A O 1
ATOM 685 N N . VAL A 1 81 ? -15.652 7.874 3.245 1.00 90.06 81 VAL A N 1
ATOM 686 C CA . VAL A 1 81 ? -15.913 9.313 3.244 1.00 90.06 81 VAL A CA 1
ATOM 687 C C . VAL A 1 81 ? -15.190 9.944 2.061 1.00 90.06 81 VAL A C 1
ATOM 689 O O . VAL A 1 81 ? -14.001 9.727 1.871 1.00 90.06 81 VAL A O 1
ATOM 692 N N . TYR A 1 82 ? -15.905 10.767 1.291 1.00 88.31 82 TYR A N 1
ATOM 693 C CA . TYR A 1 82 ? -15.353 11.480 0.138 1.00 88.31 82 TYR A CA 1
ATOM 694 C C . TYR A 1 82 ? -15.679 12.976 0.177 1.00 88.31 82 TYR A C 1
ATOM 696 O O . TYR A 1 82 ? -16.746 13.390 0.660 1.00 88.31 82 TYR A O 1
ATOM 704 N N . GLY A 1 83 ? -14.784 13.783 -0.400 1.00 86.75 83 GLY A N 1
ATOM 705 C CA . GLY A 1 83 ? -14.994 15.207 -0.669 1.00 86.75 83 GLY A CA 1
ATOM 706 C C . GLY A 1 83 ? -13.981 16.136 0.004 1.00 86.75 83 GLY A C 1
ATOM 707 O O . GLY A 1 83 ? -13.383 15.821 1.030 1.00 86.75 83 GLY A O 1
ATOM 708 N N . ARG A 1 84 ? -13.806 17.325 -0.582 1.00 80.06 84 ARG A N 1
ATOM 709 C CA . ARG A 1 84 ? -12.844 18.334 -0.117 1.00 80.06 84 ARG A CA 1
ATOM 710 C C . ARG A 1 84 ? -13.177 18.809 1.302 1.00 80.06 84 ARG A C 1
ATOM 712 O O . ARG A 1 84 ? -14.327 19.115 1.598 1.00 80.06 84 ARG A O 1
ATOM 719 N N . GLY A 1 85 ? -12.158 18.904 2.159 1.00 83.44 85 GLY A N 1
ATOM 720 C CA . GLY A 1 85 ? -12.301 19.364 3.547 1.00 83.44 85 GLY A CA 1
ATOM 721 C C . GLY A 1 85 ? -12.857 18.316 4.515 1.00 83.44 85 GLY A C 1
ATOM 722 O O . GLY A 1 85 ? -12.966 18.601 5.705 1.00 83.44 85 GLY A O 1
ATOM 723 N N . LYS A 1 86 ? -13.177 17.105 4.041 1.00 82.06 86 LYS A N 1
ATOM 724 C CA . LYS A 1 86 ? -13.490 15.973 4.916 1.00 82.06 86 LYS A CA 1
ATOM 725 C C . LYS A 1 86 ? -12.215 15.219 5.274 1.00 82.06 86 LYS A C 1
ATOM 727 O O . LYS A 1 86 ? -11.288 15.136 4.474 1.00 82.06 86 LYS A O 1
ATOM 732 N N . ARG A 1 87 ? -12.179 14.683 6.492 1.00 84.12 87 ARG A N 1
ATOM 733 C CA . ARG A 1 87 ? -11.080 13.851 6.978 1.00 84.12 87 ARG A CA 1
ATOM 734 C C . ARG A 1 87 ? -11.453 12.386 6.792 1.00 84.12 87 ARG A C 1
ATOM 736 O O . ARG A 1 87 ? -12.408 11.923 7.408 1.00 84.12 87 ARG A O 1
ATOM 743 N N . GLU A 1 88 ? -10.705 11.689 5.950 1.00 86.44 88 GLU A N 1
ATOM 744 C CA . GLU A 1 88 ? -10.815 10.239 5.787 1.00 86.44 88 GLU A CA 1
ATOM 745 C C . GLU A 1 88 ? -10.342 9.521 7.056 1.00 86.44 88 GLU A C 1
ATOM 747 O O . GLU A 1 88 ? -9.446 10.000 7.767 1.00 86.44 88 GLU A O 1
ATOM 752 N N . SER A 1 89 ? -10.973 8.385 7.360 1.00 91.38 89 SER A N 1
ATOM 753 C CA . SER A 1 89 ? -10.556 7.549 8.484 1.00 91.38 89 SER A CA 1
ATOM 754 C C . SER A 1 89 ? -9.230 6.858 8.166 1.00 91.38 89 SER A C 1
ATOM 756 O O . SER A 1 89 ? -8.847 6.695 7.004 1.00 91.38 89 SER A O 1
ATOM 758 N N . LYS A 1 90 ? -8.504 6.438 9.205 1.00 91.75 90 LYS A N 1
ATOM 759 C CA . LYS A 1 90 ? -7.213 5.772 9.002 1.00 91.75 90 LYS A CA 1
ATOM 760 C C . LYS A 1 90 ? -7.395 4.401 8.342 1.00 91.75 90 LYS A C 1
ATOM 762 O O . LYS A 1 90 ? -6.580 4.003 7.519 1.00 91.75 90 LYS A O 1
ATOM 767 N N . GLU A 1 91 ? -8.487 3.716 8.656 1.00 92.19 91 GLU A N 1
ATOM 768 C CA . GLU A 1 91 ? -8.881 2.430 8.081 1.00 92.19 91 GLU A CA 1
ATOM 769 C C . GLU A 1 91 ? -9.211 2.563 6.590 1.00 92.19 91 GLU A C 1
ATOM 771 O O . GLU A 1 91 ? -8.749 1.753 5.789 1.00 92.19 91 GLU A O 1
ATOM 776 N N . GLN A 1 92 ? -9.948 3.613 6.201 1.00 93.31 92 GLN A N 1
ATOM 777 C CA . GLN A 1 92 ? -10.204 3.907 4.789 1.00 93.31 92 GLN A CA 1
ATOM 778 C C . GLN A 1 92 ? -8.891 4.165 4.040 1.00 93.31 92 GLN A C 1
ATOM 780 O O . GLN A 1 92 ? -8.690 3.609 2.963 1.00 93.31 92 GLN A O 1
ATOM 785 N N . LEU A 1 93 ? -7.974 4.939 4.632 1.00 92.81 93 LEU A N 1
ATOM 786 C CA . LEU A 1 93 ? -6.663 5.203 4.039 1.00 92.81 93 LEU A CA 1
ATOM 787 C C . LEU A 1 93 ? -5.848 3.913 3.846 1.00 92.81 93 LEU A C 1
ATOM 789 O O . LEU A 1 93 ? -5.211 3.740 2.806 1.00 92.81 93 LEU A O 1
ATOM 793 N N . PHE A 1 94 ? -5.860 3.002 4.826 1.00 94.44 94 PHE A N 1
ATOM 794 C CA . PHE A 1 94 ? -5.217 1.692 4.692 1.00 94.44 94 PHE A CA 1
ATOM 795 C C . PHE A 1 94 ? -5.830 0.877 3.552 1.00 94.44 94 PHE A C 1
ATOM 797 O O . PHE A 1 94 ? -5.085 0.340 2.734 1.00 94.44 94 PHE A O 1
ATOM 804 N N . LEU A 1 95 ? -7.163 0.831 3.466 1.00 93.81 95 LEU A N 1
ATOM 805 C CA . LEU A 1 95 ? -7.877 0.099 2.420 1.00 93.81 95 LEU A CA 1
ATOM 806 C C . LEU A 1 95 ? -7.517 0.630 1.030 1.00 93.81 95 LEU A C 1
ATOM 808 O O . LEU A 1 95 ? -7.148 -0.143 0.151 1.00 93.81 95 LEU A O 1
ATOM 812 N N . GLU A 1 96 ? -7.561 1.945 0.835 1.00 93.75 96 GLU A N 1
ATOM 813 C CA . GLU A 1 96 ? -7.260 2.561 -0.459 1.00 93.75 96 GLU A CA 1
ATOM 814 C C . GLU A 1 96 ? -5.793 2.373 -0.868 1.00 93.75 96 GLU A C 1
ATOM 816 O O . GLU A 1 96 ? -5.511 2.042 -2.023 1.00 93.75 96 GLU A O 1
ATOM 821 N N . LYS A 1 97 ? -4.848 2.509 0.074 1.00 94.88 97 LYS A N 1
ATOM 822 C CA . LYS A 1 97 ? -3.428 2.220 -0.189 1.00 94.88 97 LYS A CA 1
ATOM 823 C C . LYS A 1 97 ? -3.212 0.757 -0.565 1.00 94.88 97 LYS A C 1
ATOM 825 O O . LYS A 1 97 ? -2.542 0.486 -1.562 1.00 94.88 97 LYS A O 1
ATOM 830 N N . ALA A 1 98 ? -3.786 -0.171 0.200 1.00 93.75 98 ALA A N 1
ATOM 831 C CA . ALA A 1 98 ? -3.639 -1.599 -0.046 1.00 93.75 98 ALA A CA 1
ATOM 832 C C . ALA A 1 98 ? -4.231 -1.994 -1.409 1.00 93.75 98 ALA A C 1
ATOM 834 O O . ALA A 1 98 ? -3.584 -2.714 -2.170 1.00 93.75 98 ALA A O 1
ATOM 835 N N . GLN A 1 99 ? -5.399 -1.445 -1.771 1.00 93.81 99 GLN A N 1
ATOM 836 C CA . GLN A 1 99 ? -6.026 -1.670 -3.079 1.00 93.81 99 GLN A CA 1
ATOM 837 C C . GLN A 1 99 ? -5.143 -1.132 -4.208 1.00 93.81 99 GLN A C 1
ATOM 839 O O . GLN A 1 99 ? -4.887 -1.839 -5.183 1.00 93.81 99 GLN A O 1
ATOM 844 N N . SER A 1 100 ? -4.608 0.084 -4.048 1.00 94.50 100 SER A N 1
ATOM 845 C CA . SER A 1 100 ? -3.726 0.694 -5.045 1.00 94.50 100 SER A CA 1
ATOM 846 C C . SER A 1 100 ? -2.456 -0.125 -5.280 1.00 94.50 100 SER A C 1
ATOM 848 O O . SER A 1 100 ? -2.026 -0.295 -6.420 1.00 94.50 100 SER A O 1
ATOM 850 N N . TYR A 1 101 ? -1.836 -0.635 -4.216 1.00 94.06 101 TYR A N 1
ATOM 851 C CA . TYR A 1 101 ? -0.620 -1.436 -4.335 1.00 94.06 101 TYR A CA 1
ATOM 852 C C . TYR A 1 101 ? -0.894 -2.820 -4.916 1.00 94.06 101 TYR A C 1
ATOM 854 O O . TYR A 1 101 ? -0.129 -3.256 -5.771 1.00 94.06 101 TYR A O 1
ATOM 862 N N . ALA A 1 102 ? -1.996 -3.472 -4.539 1.00 91.06 102 ALA A N 1
ATOM 863 C CA . ALA A 1 102 ? -2.385 -4.750 -5.128 1.00 91.06 102 ALA A CA 1
ATOM 864 C C . ALA A 1 102 ? -2.698 -4.635 -6.629 1.00 91.06 102 ALA A C 1
ATOM 866 O O . ALA A 1 102 ? -2.360 -5.536 -7.391 1.00 91.06 102 ALA A O 1
ATOM 867 N N . GLU A 1 103 ? -3.295 -3.526 -7.076 1.00 91.94 103 GLU A N 1
ATOM 868 C CA . GLU A 1 103 ? -3.522 -3.268 -8.503 1.00 91.94 103 GLU A CA 1
ATOM 869 C C . GLU A 1 103 ? -2.207 -3.075 -9.269 1.00 91.94 103 GLU A C 1
ATOM 871 O O . GLU A 1 103 ? -2.054 -3.594 -10.369 1.00 91.94 103 GLU A O 1
ATOM 876 N N . ARG A 1 104 ? -1.238 -2.372 -8.672 1.00 89.44 104 ARG A N 1
ATOM 877 C CA . ARG A 1 104 ? 0.082 -2.111 -9.275 1.00 89.44 104 ARG A CA 1
ATOM 878 C C . ARG A 1 104 ? 1.033 -3.307 -9.234 1.00 89.44 104 ARG A C 1
ATOM 880 O O . ARG A 1 104 ? 2.029 -3.298 -9.951 1.00 89.44 104 ARG A O 1
ATOM 887 N N . ALA A 1 105 ? 0.772 -4.272 -8.357 1.00 81.94 105 ALA A N 1
ATOM 888 C CA . ALA A 1 105 ? 1.562 -5.490 -8.210 1.00 81.94 105 ALA A CA 1
ATOM 889 C C . ALA A 1 105 ? 1.106 -6.631 -9.142 1.00 81.94 105 ALA A C 1
ATOM 891 O O . ALA A 1 105 ? 1.820 -7.630 -9.239 1.00 81.94 105 ALA A O 1
ATOM 892 N N . LYS A 1 106 ? -0.057 -6.496 -9.797 1.00 70.62 106 LYS A N 1
ATOM 893 C CA . LYS A 1 106 ? -0.514 -7.389 -10.876 1.00 70.62 106 LYS A CA 1
ATOM 894 C C . LYS A 1 106 ? 0.296 -7.180 -12.152 1.00 70.62 106 LYS A C 1
ATOM 896 O O . LYS A 1 106 ? 0.546 -8.200 -12.829 1.00 70.62 106 LYS A O 1
#

Radius of gyration: 25.8 Å; chains: 1; bounding box: 35×43×72 Å

pLDDT: mean 80.64, std 17.55, range [38.31, 96.81]